Protein AF-A0A2E9BN73-F1 (afdb_monomer)

Nearest PDB structures (foldseek):
  5cw3-assembly1_B  TM=3.206E-01  e=3.882E+00  Camponotus floridanus
  6muu-assembly1_E  TM=3.033E-01  e=5.324E+00  Thermococcus onnurineus
  6ybp-assembly1_L  TM=2.187E-01  e=3.644E+00  Methylorubrum extorquens AM1
  7l20-assembly1_5  TM=2.425E-01  e=6.435E+00  Homo sapiens

Radius of gyration: 14.8 Å; Cα contacts (8 Å, |Δi|>4): 141; chains: 1; bounding box: 40×28×39 Å

Foldseek 3Di:
DDDDDPDDDDAAEDEAAAFDVVLPDPPWDKDFDFDFPAWDDDPNDIHTYTYTPWMWTDFDFDCDPPPGTDTDTGIGDHDHD

Solvent-accessible surface area (backbone atoms only — not comparable to full-atom values): 5185 Å² total; per-residue (Å²): 132,87,69,85,74,95,64,94,75,72,66,45,80,48,55,83,52,51,67,62,67,85,82,63,50,90,91,59,51,71,49,78,43,64,44,71,78,50,69,45,79,52,98,91,38,81,23,46,28,30,42,49,77,43,38,33,37,48,77,39,64,45,86,47,61,101,86,48,68,47,66,50,63,46,76,57,72,50,40,80,124

Secondary structure (DSSP, 8-state):
-----SS----EEE-SSB--GGGS-TT--EEEEEEEEEEEEETTEEEEEEEEEEEEEEEEEE--STT--EEEEEEEPPBP-

Sequence (81 aa):
MLQWPRDEQQFIACGTGYYDRDLVAQFTLLTLDGRVTGQRMFLGKPVPVIEIDALYRHSDCLQGSEKSPECYSGLLQPRKP

pLDDT: mean 75.75, std 11.49, range [54.31, 91.81]

Structure (mmCIF, N/CA/C/O backbone):
data_AF-A0A2E9BN73-F1
#
_entr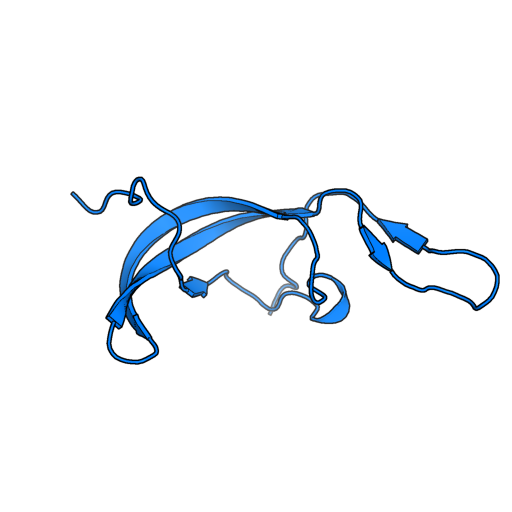y.id   AF-A0A2E9BN73-F1
#
loop_
_atom_site.group_PDB
_atom_site.id
_atom_site.type_symbol
_atom_site.label_atom_id
_atom_site.label_alt_id
_atom_site.label_comp_id
_atom_site.label_asym_id
_atom_site.label_entity_id
_atom_site.label_seq_id
_atom_site.pdbx_PDB_ins_code
_atom_site.Cartn_x
_atom_site.Cartn_y
_atom_site.Cartn_z
_atom_site.occupancy
_atom_site.B_iso_or_equiv
_atom_site.auth_seq_id
_atom_site.auth_comp_id
_atom_site.auth_asym_id
_atom_site.auth_atom_id
_atom_site.pdbx_PDB_model_num
ATOM 1 N N . MET A 1 1 ? -16.862 -5.064 14.109 1.00 54.72 1 MET A N 1
ATOM 2 C CA . MET A 1 1 ? -16.441 -4.998 12.693 1.00 54.72 1 MET A CA 1
ATOM 3 C C . MET A 1 1 ? -15.127 -4.236 12.656 1.00 54.72 1 MET A C 1
ATOM 5 O O . MET A 1 1 ? -15.103 -3.117 13.149 1.00 54.72 1 MET A O 1
ATOM 9 N N . LEU A 1 2 ? -14.038 -4.847 12.183 1.00 65.88 2 LEU A N 1
ATOM 10 C CA . LEU A 1 2 ? -12.775 -4.141 11.950 1.00 65.88 2 LEU A CA 1
ATOM 11 C C . LEU A 1 2 ? -12.947 -3.342 10.654 1.00 65.88 2 LEU A C 1
ATOM 13 O O . LEU A 1 2 ? -13.066 -3.932 9.585 1.00 65.88 2 LEU A O 1
ATOM 17 N N . GLN A 1 3 ? -13.068 -2.022 10.761 1.00 68.31 3 GLN A N 1
ATOM 18 C CA . GLN A 1 3 ? -13.287 -1.134 9.621 1.00 68.31 3 GLN A CA 1
ATOM 19 C C . GLN A 1 3 ? -12.077 -0.217 9.451 1.00 68.31 3 GLN A C 1
ATOM 21 O O . GLN A 1 3 ? -11.464 0.192 10.437 1.00 68.31 3 GLN A O 1
ATOM 26 N N . TRP A 1 4 ? -11.741 0.102 8.200 1.00 70.81 4 TRP A N 1
ATOM 27 C CA . TRP A 1 4 ? -10.744 1.123 7.902 1.00 70.81 4 TRP A CA 1
ATOM 28 C C . TRP A 1 4 ? -11.225 2.489 8.424 1.00 70.81 4 TRP A C 1
ATOM 30 O O . TRP A 1 4 ? -12.391 2.837 8.206 1.00 70.81 4 TRP A O 1
ATOM 40 N N . PRO A 1 5 ? -10.393 3.256 9.141 1.00 69.00 5 PRO A N 1
ATOM 41 C CA . PRO A 1 5 ? -10.801 4.556 9.655 1.00 69.00 5 PRO A CA 1
ATOM 42 C C . PRO A 1 5 ? -10.921 5.590 8.538 1.00 69.00 5 PRO A C 1
ATOM 44 O O . PRO A 1 5 ? -10.401 5.422 7.438 1.00 69.00 5 PRO A O 1
ATOM 47 N N . ARG A 1 6 ? -11.673 6.653 8.832 1.00 75.50 6 ARG A N 1
ATOM 48 C CA . ARG A 1 6 ? -12.026 7.693 7.857 1.00 75.50 6 ARG A CA 1
ATOM 49 C C . ARG A 1 6 ? -10.954 8.773 7.695 1.00 75.50 6 ARG A C 1
ATOM 51 O O . ARG A 1 6 ? -10.960 9.448 6.673 1.00 75.50 6 ARG A O 1
ATOM 58 N N . ASP A 1 7 ? -10.060 8.900 8.670 1.00 80.00 7 ASP A N 1
ATOM 59 C CA . ASP A 1 7 ? -9.022 9.930 8.719 1.00 80.00 7 ASP A CA 1
ATOM 60 C C . ASP A 1 7 ? -7.638 9.351 8.390 1.00 80.00 7 ASP A C 1
ATOM 62 O O . ASP A 1 7 ? -7.423 8.135 8.454 1.00 80.00 7 ASP A O 1
ATOM 66 N N . GLU A 1 8 ? -6.681 10.230 8.076 1.00 79.50 8 GLU A N 1
ATOM 67 C CA . GLU A 1 8 ? -5.275 9.846 7.929 1.00 79.50 8 GLU A CA 1
ATOM 68 C C . GLU A 1 8 ? -4.756 9.179 9.208 1.00 79.50 8 GLU A C 1
ATOM 70 O O . GLU A 1 8 ? -4.866 9.712 10.315 1.00 79.50 8 GLU A O 1
ATOM 75 N N . GLN A 1 9 ? -4.143 8.007 9.058 1.00 80.31 9 GLN A N 1
ATOM 76 C CA . GLN A 1 9 ? -3.515 7.309 10.171 1.00 80.31 9 GLN A CA 1
ATOM 77 C C . GLN A 1 9 ? -2.351 6.434 9.716 1.00 80.31 9 GLN A C 1
ATOM 79 O O . GLN A 1 9 ? -2.217 6.057 8.552 1.00 80.31 9 GLN A O 1
ATOM 84 N N . GLN A 1 10 ? -1.555 6.031 10.698 1.00 86.50 10 GLN A N 1
ATOM 85 C CA . GLN A 1 10 ? -0.565 4.982 10.538 1.00 86.50 10 GLN A CA 1
ATOM 86 C C . GLN A 1 10 ? -1.244 3.609 10.533 1.00 86.50 10 GLN A C 1
ATOM 88 O O . GLN A 1 10 ? -2.270 3.398 11.178 1.00 86.50 10 GLN A O 1
ATOM 93 N N . PHE A 1 11 ? -0.6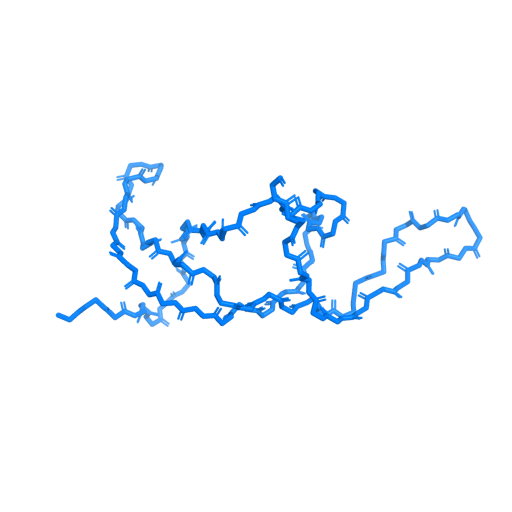42 2.661 9.829 1.00 87.50 11 PHE A N 1
ATOM 94 C CA . PHE A 1 11 ? -1.048 1.261 9.798 1.00 87.50 11 PHE A CA 1
ATOM 95 C C . PHE A 1 11 ? 0.189 0.383 9.641 1.00 87.50 11 PHE A C 1
ATOM 97 O O . PHE A 1 11 ? 1.258 0.856 9.251 1.00 87.50 11 PHE A O 1
ATOM 104 N N . ILE A 1 12 ? 0.042 -0.902 9.944 1.00 86.38 12 ILE A N 1
ATOM 105 C CA . ILE A 1 12 ? 1.057 -1.910 9.640 1.00 86.38 12 ILE A CA 1
ATOM 106 C C . ILE A 1 12 ? 0.533 -2.729 8.471 1.00 86.38 12 ILE A C 1
ATOM 108 O O . ILE A 1 12 ? -0.549 -3.299 8.563 1.00 86.38 12 ILE A O 1
ATOM 112 N N . ALA A 1 13 ? 1.293 -2.805 7.387 1.00 83.75 13 ALA A N 1
ATOM 113 C CA . ALA A 1 13 ? 0.966 -3.672 6.267 1.00 83.75 13 ALA A CA 1
ATOM 114 C C . ALA A 1 13 ? 1.910 -4.873 6.251 1.00 83.75 13 ALA A C 1
ATOM 116 O O . ALA A 1 13 ? 3.131 -4.722 6.204 1.00 83.75 13 ALA A O 1
ATOM 117 N N . CYS A 1 14 ? 1.327 -6.063 6.324 1.00 76.44 14 CYS A N 1
ATOM 118 C CA . CYS A 1 14 ? 2.022 -7.338 6.288 1.00 76.44 14 CYS A CA 1
ATOM 119 C C . CYS A 1 14 ? 1.588 -8.066 5.013 1.00 76.44 14 CYS A C 1
ATOM 121 O O . CYS A 1 14 ? 0.400 -8.278 4.802 1.00 76.44 14 CYS A O 1
ATOM 123 N N . GLY A 1 15 ? 2.530 -8.454 4.160 1.00 69.81 15 GLY A N 1
ATOM 124 C CA . GLY A 1 15 ? 2.264 -9.367 3.046 1.00 69.81 15 GLY A CA 1
ATOM 125 C C . GLY A 1 15 ? 3.017 -10.675 3.248 1.00 69.81 15 GLY A C 1
ATOM 126 O O . GLY A 1 15 ? 4.008 -10.718 3.979 1.00 69.81 15 GLY A O 1
ATOM 127 N N . THR A 1 16 ? 2.574 -11.746 2.596 1.00 63.03 16 THR A N 1
ATOM 128 C CA . THR A 1 16 ? 3.368 -12.976 2.504 1.00 63.03 16 THR A CA 1
ATOM 129 C C . THR A 1 16 ? 4.570 -12.742 1.590 1.00 63.03 16 THR A C 1
ATOM 131 O O . THR A 1 16 ? 4.385 -12.417 0.419 1.00 63.03 16 THR A O 1
ATOM 134 N N . GLY A 1 17 ? 5.788 -12.939 2.099 1.00 63.50 17 GLY A N 1
ATOM 135 C CA . GLY A 1 17 ? 7.035 -12.793 1.338 1.00 63.50 17 GLY A CA 1
ATOM 136 C C . GLY A 1 17 ? 7.757 -11.462 1.568 1.00 63.50 17 GLY A C 1
ATOM 137 O O . GLY A 1 17 ? 7.353 -10.644 2.394 1.00 63.50 17 GLY A O 1
ATOM 138 N N . TYR A 1 18 ? 8.861 -11.258 0.850 1.00 66.94 18 TYR A N 1
ATOM 139 C CA . TYR A 1 18 ? 9.694 -10.060 0.978 1.00 66.94 18 TYR A CA 1
ATOM 140 C C . TYR A 1 18 ? 9.456 -9.124 -0.206 1.00 66.94 18 TYR A C 1
ATOM 142 O O . TYR A 1 18 ? 9.701 -9.494 -1.354 1.00 66.94 18 TYR A O 1
ATOM 150 N N . TYR A 1 19 ? 9.006 -7.898 0.060 1.00 68.44 19 TYR A N 1
ATOM 151 C CA . TYR A 1 19 ? 9.041 -6.836 -0.943 1.00 68.44 19 TYR A CA 1
ATOM 152 C C . TYR A 1 19 ? 10.462 -6.287 -1.037 1.00 68.44 19 TYR A C 1
ATOM 154 O O . TYR A 1 19 ? 11.135 -6.097 -0.021 1.00 68.44 19 TYR A O 1
ATOM 162 N N . ASP A 1 20 ? 10.925 -6.058 -2.260 1.00 66.50 20 ASP A N 1
ATOM 163 C CA . ASP A 1 20 ? 12.207 -5.404 -2.488 1.00 66.50 20 ASP A CA 1
ATOM 164 C C . ASP A 1 20 ? 12.166 -3.982 -1.910 1.00 66.50 20 ASP A C 1
ATOM 166 O O . ASP A 1 20 ? 11.232 -3.226 -2.184 1.00 66.50 20 ASP A O 1
ATOM 170 N N . ARG A 1 21 ? 13.156 -3.628 -1.084 1.00 63.59 21 ARG A N 1
ATOM 171 C CA . ARG A 1 21 ? 13.188 -2.336 -0.381 1.00 63.59 21 ARG A CA 1
ATOM 172 C C . ARG A 1 21 ? 13.341 -1.175 -1.359 1.00 63.59 21 ARG A C 1
ATOM 174 O O . ARG A 1 21 ? 12.813 -0.101 -1.091 1.00 63.59 21 ARG A O 1
ATOM 181 N N . ASP A 1 22 ? 13.970 -1.420 -2.505 1.00 60.31 22 ASP A N 1
ATOM 182 C CA . ASP A 1 22 ? 14.179 -0.407 -3.539 1.00 60.31 22 ASP A CA 1
ATOM 183 C C . ASP A 1 22 ? 12.892 -0.125 -4.341 1.00 60.31 22 ASP A C 1
ATOM 185 O O . ASP A 1 22 ? 12.802 0.871 -5.054 1.00 60.31 22 ASP A O 1
ATOM 189 N N . LEU A 1 23 ? 11.849 -0.958 -4.197 1.00 59.28 23 LEU A N 1
ATOM 190 C CA . LEU A 1 23 ? 10.537 -0.732 -4.818 1.00 59.28 23 LEU A CA 1
ATOM 191 C C . LEU A 1 23 ? 9.620 0.179 -3.981 1.00 59.28 23 LEU A C 1
ATOM 193 O O . LEU A 1 23 ? 8.575 0.597 -4.481 1.00 59.28 23 LEU A O 1
ATOM 197 N N . VAL A 1 24 ? 10.001 0.488 -2.735 1.00 65.75 24 VAL A N 1
ATOM 198 C CA . VAL A 1 24 ? 9.196 1.229 -1.747 1.00 65.75 24 VAL A CA 1
ATOM 199 C C . VAL A 1 24 ? 10.047 2.324 -1.083 1.00 65.75 24 VAL A C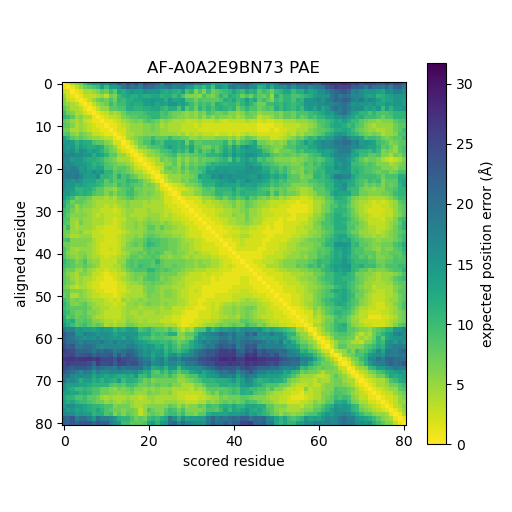 1
ATOM 201 O O . VAL A 1 24 ? 10.234 2.358 0.135 1.00 65.75 24 VAL A O 1
ATOM 204 N N . ALA A 1 25 ? 10.628 3.203 -1.901 1.00 65.06 25 ALA A N 1
ATOM 205 C CA . ALA A 1 25 ? 11.435 4.321 -1.424 1.00 65.06 25 ALA A CA 1
ATOM 206 C C . ALA A 1 25 ? 10.587 5.365 -0.663 1.00 65.06 25 ALA A C 1
ATOM 208 O O . ALA A 1 25 ? 9.353 5.343 -0.671 1.00 65.06 25 ALA A O 1
ATOM 209 N N . GLN A 1 26 ? 11.252 6.297 0.031 1.00 66.38 26 GLN A N 1
ATOM 210 C CA . GLN A 1 26 ? 10.550 7.428 0.646 1.00 66.38 26 GLN A CA 1
ATOM 211 C C . GLN A 1 26 ? 9.829 8.249 -0.430 1.00 66.38 26 GLN A C 1
ATOM 213 O O . GLN A 1 26 ? 10.380 8.481 -1.500 1.00 66.38 26 GLN A O 1
ATOM 218 N N . PHE A 1 27 ? 8.622 8.718 -0.104 1.00 69.12 27 PHE A N 1
ATOM 219 C CA . PHE A 1 27 ? 7.754 9.527 -0.973 1.00 69.12 27 PHE A CA 1
ATOM 220 C C . PHE A 1 27 ? 7.146 8.807 -2.188 1.00 69.12 27 PHE A C 1
ATOM 222 O O . PHE A 1 27 ? 6.430 9.442 -2.959 1.00 69.12 27 PHE A O 1
ATOM 229 N N . THR A 1 28 ? 7.316 7.488 -2.312 1.00 74.81 28 THR A N 1
ATOM 230 C CA . THR A 1 28 ? 6.629 6.705 -3.343 1.00 74.81 28 THR A CA 1
ATOM 231 C C . THR A 1 28 ? 5.126 6.630 -3.093 1.00 74.81 28 THR A C 1
ATOM 233 O O . THR A 1 28 ? 4.668 6.251 -2.012 1.00 74.81 28 THR A O 1
ATOM 236 N N . LEU A 1 29 ? 4.343 6.949 -4.126 1.00 79.50 29 LEU A N 1
ATOM 237 C CA . LEU A 1 29 ? 2.889 6.830 -4.095 1.00 79.50 29 LEU A CA 1
ATOM 238 C C . LEU A 1 29 ? 2.456 5.392 -4.413 1.00 79.50 29 LEU A C 1
ATOM 240 O O . LEU A 1 29 ? 2.827 4.815 -5.438 1.00 79.50 29 LEU A O 1
ATOM 244 N N . LEU A 1 30 ? 1.630 4.814 -3.541 1.00 82.50 30 LEU A N 1
ATOM 245 C CA . LEU A 1 30 ? 1.199 3.418 -3.620 1.00 82.50 30 LEU A CA 1
ATOM 246 C C . LEU A 1 30 ? -0.316 3.304 -3.432 1.00 82.50 30 LEU A C 1
ATOM 248 O O . LEU A 1 30 ? -0.909 4.050 -2.655 1.00 82.50 30 LEU A O 1
ATOM 252 N N . THR A 1 31 ? -0.922 2.322 -4.096 1.00 86.69 31 THR A N 1
ATOM 253 C CA . THR A 1 31 ? -2.246 1.791 -3.748 1.00 86.69 31 THR A CA 1
ATOM 254 C C . THR A 1 31 ? -2.077 0.398 -3.162 1.00 86.69 31 THR A C 1
ATOM 256 O O . THR A 1 31 ? -1.346 -0.429 -3.703 1.00 86.69 31 THR A O 1
ATOM 259 N N . LEU A 1 32 ? -2.753 0.150 -2.046 1.00 84.50 32 LEU A N 1
ATOM 260 C CA . LEU A 1 32 ? -2.768 -1.122 -1.337 1.00 84.50 32 LEU A CA 1
ATOM 261 C C . LEU A 1 32 ? -4.193 -1.664 -1.349 1.00 84.50 32 LEU A C 1
ATOM 263 O O . LEU A 1 32 ? -5.092 -1.003 -0.830 1.00 84.50 32 LEU A O 1
ATOM 267 N N . ASP A 1 33 ? -4.363 -2.876 -1.861 1.00 85.50 33 ASP A N 1
ATOM 268 C CA . ASP A 1 33 ? -5.584 -3.655 -1.691 1.00 85.50 33 ASP A CA 1
ATOM 269 C C . ASP A 1 33 ? -5.308 -4.779 -0.694 1.00 85.50 33 ASP A C 1
ATOM 271 O O . ASP A 1 33 ? -4.291 -5.476 -0.769 1.00 85.50 33 ASP A O 1
ATOM 275 N N . GLY A 1 34 ? -6.200 -4.946 0.276 1.00 86.00 34 GLY A N 1
ATOM 276 C CA . GLY A 1 34 ? -6.009 -5.919 1.341 1.00 86.00 34 GLY A CA 1
ATOM 277 C C . GLY A 1 34 ? -7.124 -5.899 2.372 1.00 86.00 34 GLY A C 1
ATOM 278 O O . GLY A 1 34 ? -8.167 -5.261 2.194 1.00 86.00 34 GLY A O 1
ATOM 279 N N . ARG A 1 35 ? -6.904 -6.607 3.480 1.00 88.44 35 ARG A N 1
ATOM 280 C CA . ARG A 1 35 ? -7.911 -6.799 4.533 1.00 88.44 35 ARG A CA 1
ATOM 281 C C . ARG A 1 35 ? -7.358 -6.445 5.899 1.00 88.44 35 ARG A C 1
ATOM 283 O O . ARG A 1 35 ? -6.249 -6.832 6.248 1.00 88.44 35 ARG A O 1
ATOM 290 N N . VAL A 1 36 ? -8.160 -5.752 6.705 1.00 89.62 36 VAL A N 1
ATOM 291 C CA . VAL A 1 36 ? -7.823 -5.516 8.113 1.00 89.62 36 VAL A CA 1
ATOM 292 C C . VAL A 1 36 ? -7.978 -6.827 8.877 1.00 89.62 36 VAL A C 1
ATOM 294 O O . VAL A 1 36 ? -9.092 -7.321 9.048 1.00 89.62 36 VAL A O 1
ATOM 297 N N . THR A 1 37 ? -6.868 -7.378 9.352 1.00 90.56 37 THR A N 1
ATOM 298 C CA . THR A 1 37 ? -6.831 -8.662 10.072 1.00 90.56 37 THR A CA 1
ATOM 299 C C . THR A 1 37 ? -6.729 -8.492 11.581 1.00 90.56 37 THR A C 1
ATOM 301 O O . THR A 1 37 ? -6.991 -9.428 12.334 1.00 90.56 37 THR A O 1
ATOM 304 N N . GLY A 1 38 ? -6.395 -7.291 12.052 1.00 90.88 38 GLY A N 1
ATOM 305 C CA . GLY A 1 38 ? -6.302 -7.013 13.477 1.00 90.88 38 GLY A CA 1
ATOM 306 C C . GLY A 1 38 ? -5.794 -5.615 13.781 1.00 90.88 38 GLY A C 1
ATOM 307 O O . GLY A 1 38 ? -5.869 -4.706 12.955 1.00 90.88 38 GLY A O 1
ATOM 308 N N . GLN A 1 39 ? -5.276 -5.452 14.994 1.00 91.81 39 GLN A N 1
ATOM 309 C CA . GLN A 1 39 ? -4.677 -4.214 15.481 1.00 91.81 39 GLN A CA 1
ATOM 310 C C . GLN A 1 39 ? -3.398 -4.523 16.261 1.00 91.81 39 GLN A C 1
ATOM 312 O O . GLN A 1 39 ? -3.275 -5.580 16.881 1.00 91.81 39 GLN A O 1
ATOM 317 N N . ARG A 1 40 ? -2.440 -3.594 16.240 1.00 90.75 40 ARG A N 1
ATOM 318 C CA . ARG A 1 40 ? -1.182 -3.681 16.992 1.00 90.75 40 ARG A CA 1
ATOM 319 C C . ARG A 1 40 ? -0.793 -2.304 17.525 1.00 90.75 40 ARG A C 1
ATOM 321 O O . ARG A 1 40 ? -1.150 -1.287 16.943 1.00 90.75 40 ARG A O 1
ATOM 328 N N . MET A 1 41 ? -0.049 -2.270 18.627 1.00 91.69 41 MET A N 1
ATOM 329 C CA . MET A 1 41 ? 0.505 -1.026 19.162 1.00 91.69 41 MET A CA 1
ATOM 330 C C . MET A 1 41 ? 1.706 -0.566 18.327 1.00 91.69 41 MET A C 1
ATOM 33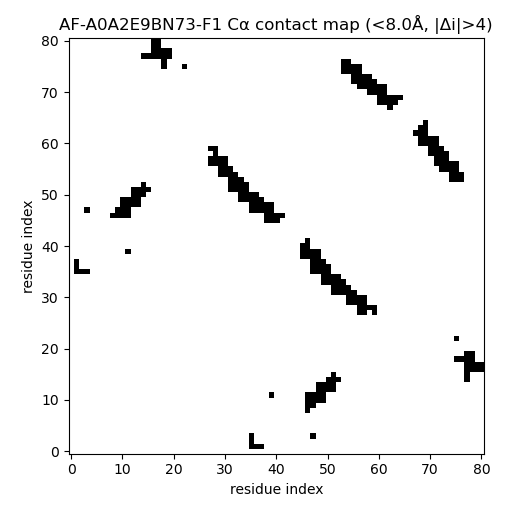2 O O . MET A 1 41 ? 2.684 -1.301 18.195 1.00 91.69 41 MET A O 1
ATOM 336 N N . PHE A 1 42 ? 1.648 0.658 17.803 1.00 86.31 42 PHE A N 1
ATOM 337 C CA . PHE A 1 42 ? 2.744 1.336 17.115 1.00 86.31 42 PHE A CA 1
ATOM 338 C C . PHE A 1 42 ? 2.863 2.765 17.652 1.00 86.31 42 PHE A C 1
ATOM 340 O O . PHE A 1 42 ? 1.872 3.487 17.719 1.00 86.31 42 PHE A O 1
ATOM 347 N N . LEU A 1 43 ? 4.061 3.151 18.109 1.00 89.56 43 LEU A N 1
ATOM 348 C CA . LEU A 1 43 ? 4.324 4.461 18.733 1.00 89.56 43 LEU A CA 1
ATOM 349 C C . LEU A 1 43 ? 3.295 4.845 19.822 1.00 89.56 43 LEU A C 1
ATOM 351 O O . LEU A 1 43 ? 2.844 5.985 19.907 1.00 89.56 43 LEU A O 1
ATOM 355 N N . GLY A 1 44 ? 2.893 3.871 20.645 1.00 90.69 44 GLY A N 1
ATOM 356 C CA . GLY A 1 44 ? 1.939 4.081 21.741 1.00 90.69 44 GLY A CA 1
ATOM 357 C C . GLY A 1 44 ? 0.470 4.208 21.320 1.00 90.69 44 GLY A C 1
ATOM 358 O O . GLY A 1 44 ? -0.371 4.453 22.181 1.00 90.69 44 GLY A O 1
ATOM 359 N N . LYS A 1 45 ? 0.132 4.006 20.039 1.00 90.00 45 LYS A N 1
ATOM 360 C CA . LYS A 1 45 ? -1.248 4.033 19.528 1.00 90.00 45 LYS A CA 1
ATOM 361 C C . LYS A 1 45 ? -1.641 2.685 18.909 1.00 90.00 45 LYS A C 1
ATOM 363 O O . LYS A 1 45 ? -0.798 2.055 18.268 1.00 90.00 45 LYS A O 1
ATOM 368 N N . PRO A 1 46 ? -2.892 2.217 19.074 1.00 90.12 46 PRO A N 1
ATOM 369 C CA . PRO A 1 46 ? -3.380 1.066 18.328 1.00 90.12 46 PRO A CA 1
ATOM 370 C C . PRO A 1 46 ? -3.570 1.457 16.861 1.00 90.12 46 PRO A C 1
ATOM 372 O O . PRO A 1 46 ? -4.294 2.401 16.555 1.00 90.12 46 PRO A O 1
ATOM 375 N N . VAL A 1 47 ? -2.930 0.721 15.959 1.00 91.56 47 VAL A N 1
ATOM 376 C CA . VAL A 1 47 ? -3.050 0.892 14.507 1.00 91.56 47 VAL A CA 1
ATOM 377 C C . VAL A 1 47 ? -3.543 -0.411 13.879 1.00 91.56 47 VAL A C 1
ATOM 379 O O . VAL A 1 47 ? -3.229 -1.489 14.401 1.00 91.56 47 VAL A O 1
ATOM 382 N N . PRO A 1 48 ? -4.327 -0.373 12.790 1.00 90.81 48 PRO A N 1
ATOM 383 C CA . PRO A 1 48 ? -4.748 -1.597 12.131 1.00 90.81 48 PRO A CA 1
ATOM 384 C C . PRO A 1 48 ? -3.573 -2.303 11.464 1.00 90.81 48 PRO A C 1
ATOM 386 O O 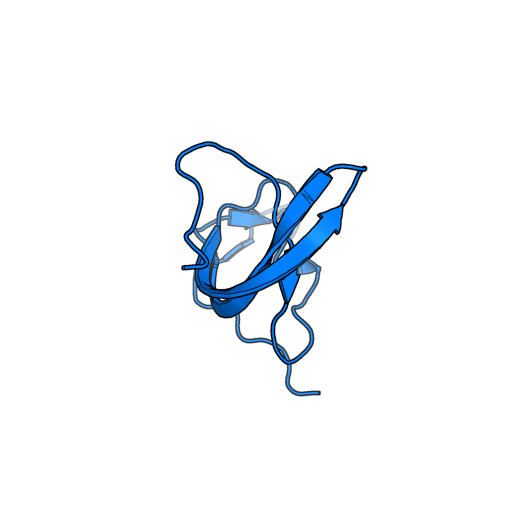. PRO A 1 48 ? -2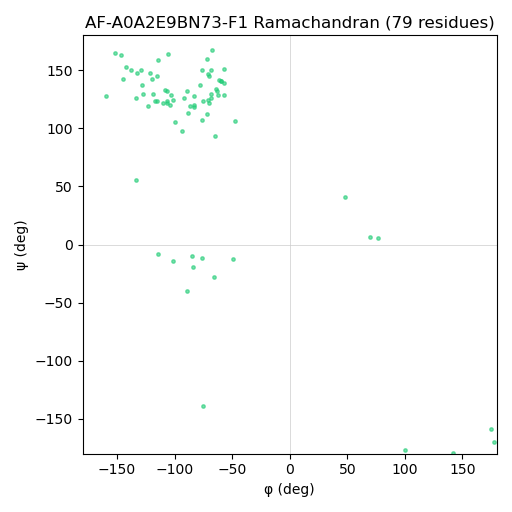.616 -1.681 10.993 1.00 90.81 48 PRO A O 1
ATOM 389 N N . VAL A 1 49 ? -3.693 -3.623 11.410 1.00 89.12 49 VAL A N 1
ATOM 390 C CA . VAL A 1 49 ? -2.839 -4.492 10.609 1.00 89.12 49 VAL A CA 1
ATOM 391 C C . VAL A 1 49 ? -3.610 -4.868 9.351 1.00 89.12 49 VAL A C 1
ATOM 393 O O . VAL A 1 49 ? -4.725 -5.384 9.451 1.00 89.12 49 VAL A O 1
ATOM 396 N N . ILE A 1 50 ? -3.026 -4.593 8.187 1.00 86.75 50 ILE A N 1
ATOM 397 C CA . ILE A 1 50 ? -3.545 -4.998 6.880 1.00 86.75 50 ILE A CA 1
ATOM 398 C C . ILE A 1 50 ? -2.742 -6.192 6.384 1.00 86.75 50 ILE A C 1
ATOM 400 O O . ILE A 1 50 ? -1.515 -6.122 6.317 1.00 86.75 50 ILE A O 1
ATOM 404 N N . GLU A 1 51 ? -3.433 -7.254 5.995 1.00 86.69 51 GLU A N 1
ATOM 405 C CA . GLU A 1 51 ? -2.878 -8.279 5.118 1.00 86.69 51 GLU A CA 1
ATOM 406 C C . GLU A 1 51 ? -3.005 -7.813 3.663 1.00 86.69 51 GLU A C 1
ATOM 408 O O . GLU A 1 51 ? -4.113 -7.519 3.210 1.00 86.69 51 GLU A O 1
ATOM 413 N N . ILE A 1 52 ? -1.871 -7.659 2.973 1.00 84.75 52 ILE A N 1
ATOM 414 C CA . ILE A 1 52 ? -1.811 -7.111 1.610 1.00 84.75 52 ILE A CA 1
ATOM 415 C C . ILE A 1 52 ? -2.103 -8.219 0.593 1.00 84.75 52 ILE A C 1
ATOM 417 O O . ILE A 1 52 ? -1.328 -9.170 0.495 1.00 84.75 52 ILE A O 1
ATOM 421 N N . ASP A 1 53 ? -3.155 -8.038 -0.208 1.00 82.56 53 ASP A N 1
ATOM 422 C CA . ASP A 1 53 ? -3.482 -8.895 -1.354 1.00 82.56 53 ASP A CA 1
ATOM 423 C C . ASP A 1 53 ? -2.784 -8.390 -2.631 1.00 82.56 53 ASP A C 1
ATOM 425 O O . ASP A 1 53 ? -2.263 -9.178 -3.423 1.00 82.56 53 ASP A O 1
ATOM 429 N N . ALA A 1 54 ? -2.744 -7.067 -2.826 1.00 82.56 54 ALA A N 1
ATOM 430 C CA . ALA A 1 54 ? -2.042 -6.428 -3.934 1.00 82.56 54 ALA A CA 1
ATOM 431 C C . ALA A 1 54 ? -1.430 -5.085 -3.520 1.00 82.56 54 ALA A C 1
ATOM 433 O O . ALA A 1 54 ? -2.015 -4.304 -2.770 1.00 82.56 54 ALA A O 1
ATOM 434 N N . LEU A 1 55 ? -0.244 -4.801 -4.055 1.00 83.31 55 LEU A N 1
ATOM 435 C CA . LEU A 1 55 ? 0.438 -3.522 -3.909 1.00 83.31 55 LEU A CA 1
ATOM 436 C C . LEU A 1 55 ? 0.719 -2.967 -5.304 1.00 83.31 55 LEU A C 1
ATOM 438 O O . LEU A 1 55 ? 1.422 -3.594 -6.091 1.00 83.31 55 LEU A O 1
ATOM 442 N N . TYR A 1 56 ? 0.176 -1.799 -5.619 1.00 85.38 56 TYR A N 1
ATOM 443 C CA . TYR A 1 56 ? 0.402 -1.112 -6.883 1.00 85.38 56 TYR A CA 1
ATOM 444 C C . TYR A 1 56 ? 1.241 0.139 -6.650 1.00 85.38 56 TYR A C 1
ATOM 446 O O . TYR A 1 56 ? 0.844 1.028 -5.897 1.00 85.38 56 TYR A O 1
ATOM 454 N N . ARG A 1 57 ? 2.391 0.226 -7.319 1.00 83.69 57 ARG A N 1
ATOM 455 C CA . ARG A 1 57 ? 3.205 1.441 -7.344 1.00 83.69 57 ARG A CA 1
ATOM 456 C C . ARG A 1 57 ? 2.731 2.352 -8.465 1.00 83.69 57 ARG A C 1
ATOM 458 O O . ARG A 1 57 ? 2.803 1.989 -9.643 1.00 83.69 57 ARG A O 1
ATOM 465 N N . HIS A 1 58 ? 2.294 3.550 -8.087 1.00 79.69 58 HIS A N 1
ATOM 466 C CA . HIS A 1 58 ? 2.086 4.639 -9.037 1.00 79.69 58 HIS A CA 1
ATOM 467 C C . HIS A 1 58 ? 3.440 5.136 -9.517 1.00 79.69 58 HIS A C 1
ATOM 469 O O . HIS A 1 58 ? 4.405 5.063 -8.766 1.00 79.69 58 HIS A O 1
ATOM 475 N N . SER A 1 59 ? 3.512 5.585 -10.773 1.00 71.75 59 SER A N 1
ATOM 476 C CA . SER A 1 59 ? 4.773 5.958 -11.424 1.00 71.75 59 SER A CA 1
ATOM 477 C C . SER A 1 59 ? 5.610 6.861 -10.527 1.00 71.75 59 SER A C 1
ATOM 479 O O . SER A 1 59 ? 5.303 8.043 -10.386 1.00 71.75 59 SER A O 1
ATOM 481 N N . ASP A 1 60 ? 6.673 6.292 -9.970 1.00 69.38 60 ASP A N 1
ATOM 482 C CA . ASP A 1 60 ? 7.674 7.026 -9.222 1.00 69.38 60 ASP A CA 1
ATOM 483 C C . ASP A 1 60 ? 9.007 6.847 -9.935 1.00 69.38 60 ASP A C 1
ATOM 485 O O . ASP A 1 60 ? 9.383 5.746 -10.358 1.00 69.38 60 ASP A O 1
ATOM 489 N N . CYS A 1 61 ? 9.657 7.974 -10.167 1.00 67.38 61 CYS A N 1
ATOM 490 C CA . CYS A 1 61 ? 10.887 8.053 -10.923 1.00 67.38 61 CYS A CA 1
ATOM 491 C C . CYS A 1 61 ? 12.026 7.988 -9.919 1.00 67.38 61 CYS A C 1
ATOM 493 O O . CYS A 1 61 ? 12.379 8.992 -9.301 1.00 67.38 61 CYS A O 1
ATOM 495 N N . LEU A 1 62 ? 12.588 6.794 -9.742 1.00 62.62 62 LEU A N 1
ATOM 496 C CA . LEU A 1 62 ? 13.784 6.650 -8.928 1.00 62.62 62 LEU A CA 1
ATOM 497 C C . LEU A 1 62 ? 14.948 7.297 -9.680 1.00 6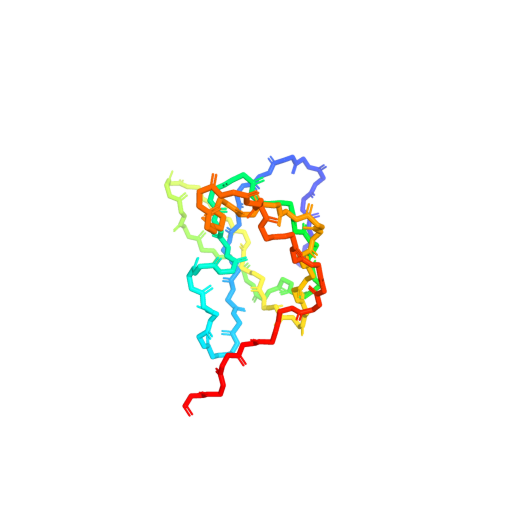2.62 62 LEU A C 1
ATOM 499 O O . LEU A 1 62 ? 15.010 7.273 -10.917 1.00 62.62 62 LEU A O 1
ATOM 503 N N . GLN A 1 63 ? 15.870 7.902 -8.933 1.00 57.34 63 GLN A N 1
ATOM 504 C CA . GLN A 1 63 ? 17.114 8.409 -9.495 1.00 57.34 63 GLN A CA 1
ATOM 505 C C . GLN A 1 63 ? 17.916 7.200 -10.001 1.00 57.34 63 GLN A C 1
ATOM 507 O O . GLN A 1 63 ? 18.573 6.513 -9.227 1.00 57.34 63 GLN A O 1
ATOM 512 N N . GLY A 1 64 ? 17.749 6.889 -11.288 1.00 62.12 64 GLY A N 1
ATOM 513 C CA . GLY A 1 64 ? 18.448 5.813 -11.983 1.00 62.12 64 GLY A CA 1
ATOM 514 C C . GLY A 1 64 ? 19.891 6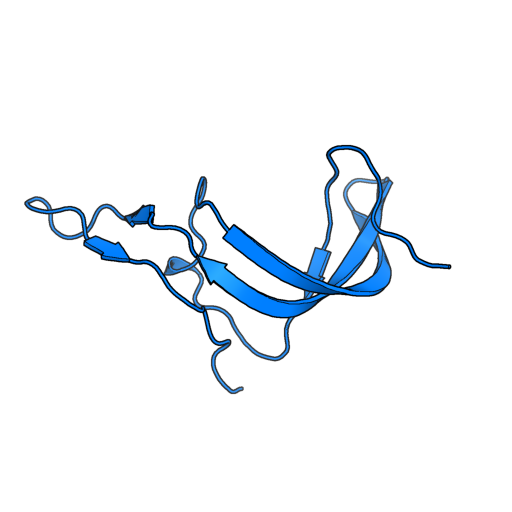.214 -12.287 1.00 62.12 64 GLY A C 1
ATOM 515 O O . GLY A 1 64 ? 20.560 6.860 -11.482 1.00 62.12 64 GLY A O 1
ATOM 516 N N . SER A 1 65 ? 20.390 5.874 -13.478 1.00 55.81 65 SER A N 1
ATOM 517 C CA . SER A 1 65 ? 21.686 6.399 -13.936 1.00 55.81 65 SER A CA 1
ATOM 518 C C . SER A 1 65 ? 21.692 7.939 -13.952 1.00 55.81 65 SER A C 1
ATOM 520 O O . SER A 1 65 ? 20.655 8.551 -14.209 1.00 55.81 65 SER A O 1
ATOM 522 N N . GLU A 1 66 ? 22.856 8.577 -13.755 1.00 56.41 66 GLU A N 1
ATOM 523 C CA . GLU A 1 66 ? 23.029 10.050 -13.728 1.00 56.41 66 GLU A CA 1
ATOM 524 C C . GLU A 1 66 ? 22.390 10.810 -14.917 1.00 56.41 66 GLU A C 1
ATOM 526 O O . GLU A 1 66 ? 22.289 12.035 -14.880 1.00 56.41 66 GLU A O 1
ATOM 531 N N . LYS A 1 67 ? 21.967 10.113 -15.982 1.00 57.38 67 LYS A 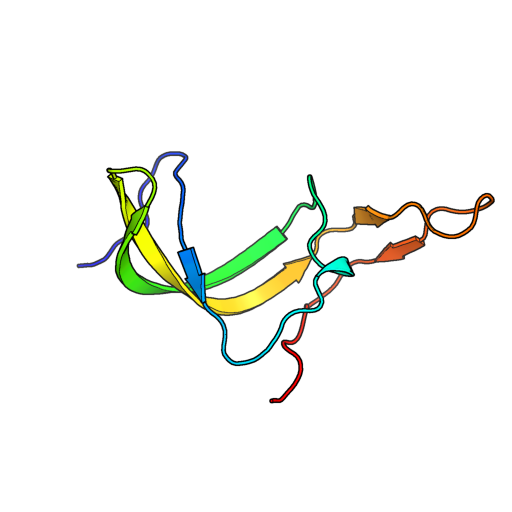N 1
ATOM 532 C CA . LYS A 1 67 ? 21.463 10.688 -17.236 1.00 57.38 67 LYS A CA 1
ATOM 533 C C . LYS A 1 67 ? 19.987 10.422 -17.542 1.00 57.38 67 LYS A C 1
ATOM 535 O O . LYS A 1 67 ? 19.485 11.007 -18.497 1.00 57.38 67 LYS A O 1
ATOM 540 N N . SER A 1 68 ? 19.284 9.581 -16.782 1.00 54.31 68 SER A N 1
ATOM 541 C CA . SER A 1 68 ? 17.833 9.416 -16.944 1.00 54.31 68 SER A CA 1
ATOM 542 C C . SER A 1 68 ? 17.210 8.822 -15.684 1.00 54.31 68 SER A C 1
ATOM 544 O O . SER A 1 68 ? 17.659 7.756 -15.253 1.00 54.31 68 SER A O 1
ATOM 546 N N . PRO A 1 69 ? 16.161 9.443 -15.114 1.00 64.00 69 PRO A N 1
ATOM 547 C CA . PRO A 1 69 ? 15.364 8.775 -14.099 1.00 64.00 69 PRO A CA 1
ATOM 548 C C . PRO A 1 69 ? 14.752 7.501 -14.687 1.00 64.00 69 PRO A C 1
ATOM 550 O O . PRO A 1 69 ? 14.322 7.481 -15.845 1.00 64.00 69 PRO A O 1
ATOM 553 N N . GLU A 1 70 ? 14.716 6.442 -13.886 1.00 67.31 70 GLU A N 1
ATOM 554 C CA . GLU A 1 70 ? 14.034 5.206 -14.244 1.00 67.31 70 GLU A CA 1
ATOM 555 C C . GLU A 1 70 ? 12.681 5.206 -13.543 1.00 67.31 70 GLU A C 1
ATOM 557 O O . GLU A 1 70 ? 12.572 5.055 -12.324 1.00 67.31 70 GLU A O 1
ATOM 562 N N . CYS A 1 71 ? 11.639 5.454 -14.331 1.00 71.25 71 CYS A N 1
ATOM 563 C CA . CYS A 1 71 ? 10.276 5.504 -13.838 1.00 71.25 71 CYS A CA 1
ATOM 564 C C . CYS A 1 71 ? 9.648 4.128 -13.967 1.00 71.25 71 CYS A C 1
ATOM 566 O O . CYS A 1 71 ? 9.601 3.542 -15.051 1.00 71.25 71 CYS A O 1
ATOM 568 N N . TYR A 1 72 ? 9.128 3.631 -12.856 1.00 73.00 72 TYR A N 1
ATOM 569 C CA . TYR A 1 72 ? 8.512 2.324 -12.822 1.00 73.00 72 TYR A CA 1
ATOM 570 C C . TYR A 1 72 ? 7.108 2.426 -12.228 1.00 73.00 72 TYR A C 1
ATOM 572 O O . TYR A 1 72 ? 6.913 2.945 -11.130 1.00 73.00 72 TYR A O 1
ATOM 580 N N . SER A 1 73 ? 6.127 1.859 -12.924 1.00 81.62 73 SER A N 1
ATOM 581 C CA . SER A 1 73 ? 4.756 1.711 -12.432 1.00 81.62 73 SER A CA 1
ATOM 582 C C . SER A 1 73 ? 4.295 0.271 -12.604 1.00 81.62 73 SER A C 1
ATOM 584 O O . SER A 1 73 ? 4.769 -0.430 -13.500 1.00 81.62 73 SER A O 1
ATOM 586 N N . GLY A 1 74 ? 3.407 -0.183 -11.724 1.00 83.69 74 GLY A N 1
ATOM 587 C CA . GLY A 1 74 ? 2.826 -1.517 -11.828 1.00 83.69 74 GLY A CA 1
ATOM 588 C C . GLY A 1 74 ? 2.630 -2.223 -10.494 1.00 83.69 74 GLY A C 1
ATOM 589 O O . GLY A 1 74 ? 2.936 -1.699 -9.421 1.00 83.69 74 GLY A O 1
ATOM 590 N N . LEU A 1 75 ? 2.114 -3.448 -10.589 1.00 84.00 75 LEU A N 1
ATOM 591 C CA . LEU A 1 75 ? 1.941 -4.339 -9.448 1.00 84.00 75 LEU A CA 1
ATOM 592 C C . LEU A 1 75 ? 3.301 -4.788 -8.909 1.00 84.00 75 LEU A C 1
ATOM 594 O O . LEU A 1 75 ? 4.122 -5.349 -9.635 1.00 84.00 75 LEU A O 1
ATOM 598 N N . LEU A 1 76 ? 3.504 -4.582 -7.615 1.00 79.62 76 LEU A N 1
ATOM 599 C CA . LEU A 1 76 ? 4.614 -5.127 -6.861 1.00 79.62 76 LEU A CA 1
ATOM 600 C C . LEU A 1 76 ? 4.196 -6.500 -6.338 1.00 79.62 76 LEU A C 1
ATOM 602 O O . LEU A 1 76 ? 3.297 -6.625 -5.509 1.00 79.62 76 LEU A O 1
ATOM 606 N N . GLN A 1 77 ? 4.847 -7.539 -6.848 1.00 71.75 77 GLN A N 1
ATOM 607 C CA . GLN A 1 77 ? 4.690 -8.897 -6.340 1.00 71.75 77 GLN A CA 1
ATOM 608 C C . GLN A 1 77 ? 5.714 -9.111 -5.216 1.00 71.75 77 GLN A C 1
ATOM 610 O O . GLN A 1 77 ? 6.892 -8.787 -5.411 1.00 71.75 77 GLN A O 1
ATOM 615 N N . PRO A 1 78 ? 5.317 -9.658 -4.055 1.00 68.50 78 PRO A N 1
ATOM 616 C CA . PRO A 1 78 ? 6.289 -10.076 -3.060 1.00 68.50 78 PRO A CA 1
ATOM 617 C C . PRO A 1 78 ? 7.190 -11.162 -3.657 1.00 68.50 78 PRO A C 1
ATOM 619 O O . PRO A 1 78 ? 6.737 -12.038 -4.402 1.00 68.50 78 PRO A O 1
ATOM 622 N N . ARG A 1 79 ? 8.485 -11.128 -3.332 1.00 64.44 79 ARG A N 1
ATOM 623 C CA . ARG A 1 79 ? 9.382 -12.234 -3.672 1.00 64.44 79 ARG A CA 1
ATOM 624 C C . ARG A 1 79 ? 8.908 -13.473 -2.915 1.00 64.44 79 ARG A C 1
ATOM 626 O O . ARG A 1 79 ? 8.611 -13.394 -1.717 1.00 64.44 79 ARG A O 1
ATOM 633 N N . LYS A 1 80 ? 8.832 -14.606 -3.623 1.00 55.59 80 LYS A N 1
ATOM 634 C CA . LYS A 1 80 ? 8.580 -15.908 -2.994 1.00 55.59 80 LYS A CA 1
ATOM 635 C C . LYS A 1 80 ? 9.675 -16.161 -1.942 1.00 55.59 80 LYS A C 1
ATOM 637 O O . LYS A 1 80 ? 10.818 -15.782 -2.206 1.00 55.59 80 LYS A O 1
ATOM 642 N N . PRO A 1 81 ? 9.314 -16.708 -0.769 1.00 57.19 81 PRO A N 1
ATOM 643 C CA . PRO A 1 81 ? 10.276 -17.031 0.280 1.00 57.19 81 PRO A CA 1
ATOM 644 C C . PRO A 1 81 ? 11.337 -18.029 -0.191 1.00 57.19 81 PRO A C 1
ATOM 646 O O . PRO A 1 81 ? 11.035 -18.832 -1.107 1.00 57.19 81 PRO A O 1
#

Mean predicted aligned error: 8.5 Å